Protein AF-A0A535LCS4-F1 (afdb_monomer)

Structure (mmCIF, N/CA/C/O backbone):
data_AF-A0A535LCS4-F1
#
_entry.id   AF-A0A535LCS4-F1
#
loop_
_atom_site.group_PDB
_atom_site.id
_atom_site.type_symbol
_atom_site.label_atom_id
_atom_site.label_alt_id
_atom_site.label_comp_id
_atom_site.label_asym_id
_atom_site.label_entity_id
_atom_site.label_seq_id
_atom_site.pdbx_PDB_ins_code
_atom_site.Cartn_x
_atom_site.Cartn_y
_atom_site.Cartn_z
_atom_site.occupancy
_atom_site.B_iso_or_equiv
_atom_site.auth_seq_id
_atom_site.auth_comp_id
_atom_site.auth_asym_id
_atom_site.auth_atom_id
_atom_site.pdbx_PDB_model_num
ATOM 1 N N . MET A 1 1 ? -3.744 -8.484 8.975 1.00 82.81 1 MET A N 1
ATOM 2 C CA . MET A 1 1 ? -4.766 -8.697 7.922 1.00 82.81 1 MET A CA 1
ATOM 3 C C . MET A 1 1 ? -6.141 -8.162 8.327 1.00 82.81 1 MET A C 1
ATOM 5 O O . MET A 1 1 ? -6.658 -7.358 7.562 1.00 82.81 1 MET A O 1
ATOM 9 N N . PRO A 1 2 ? -6.715 -8.497 9.506 1.00 90.56 2 PRO A N 1
ATOM 10 C CA . PRO A 1 2 ? -8.034 -7.981 9.908 1.00 90.56 2 PRO A CA 1
ATOM 11 C C . PRO A 1 2 ? -8.119 -6.448 9.925 1.00 90.56 2 PRO A C 1
ATOM 13 O O . PRO A 1 2 ? -9.093 -5.884 9.439 1.00 90.56 2 PRO A O 1
ATOM 16 N N . GLU A 1 3 ? -7.057 -5.778 10.381 1.00 93.50 3 GLU A N 1
ATOM 17 C CA . GLU A 1 3 ? -6.994 -4.310 10.426 1.00 93.50 3 GLU A CA 1
ATOM 18 C C . GLU A 1 3 ? -7.060 -3.630 9.058 1.00 93.50 3 GLU A C 1
ATOM 20 O O . GLU A 1 3 ? -7.641 -2.557 8.931 1.00 93.50 3 GLU A O 1
ATOM 25 N N . ILE A 1 4 ? -6.530 -4.269 8.014 1.00 95.19 4 ILE A N 1
ATOM 26 C CA . ILE A 1 4 ? -6.585 -3.732 6.650 1.00 95.19 4 ILE A CA 1
ATOM 27 C C . ILE A 1 4 ? -8.034 -3.718 6.163 1.00 95.19 4 ILE A C 1
ATOM 29 O O . ILE A 1 4 ? -8.530 -2.707 5.672 1.00 95.19 4 ILE A O 1
ATOM 33 N N . ILE A 1 5 ? -8.734 -4.836 6.355 1.00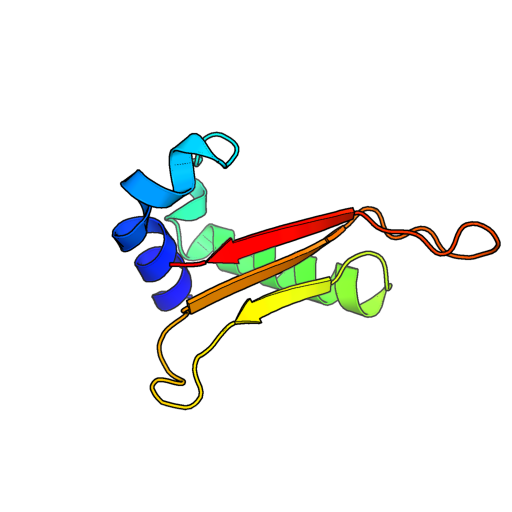 96.25 5 ILE A N 1
ATOM 34 C CA . ILE A 1 5 ? -10.145 -4.974 5.986 1.00 96.25 5 ILE A CA 1
ATOM 35 C C . ILE A 1 5 ? -11.000 -4.009 6.803 1.00 96.25 5 ILE A C 1
ATOM 37 O O . ILE A 1 5 ? -11.890 -3.366 6.249 1.00 96.25 5 ILE A O 1
ATOM 41 N N . ARG A 1 6 ? -10.720 -3.879 8.107 1.00 96.44 6 ARG A N 1
ATOM 42 C CA . ARG A 1 6 ? -11.399 -2.922 8.983 1.00 96.44 6 ARG A CA 1
ATOM 43 C C . ARG A 1 6 ? -11.238 -1.493 8.465 1.00 96.44 6 ARG A C 1
ATOM 45 O O . ARG A 1 6 ? -12.248 -0.825 8.276 1.00 96.44 6 ARG A O 1
ATOM 52 N N . TYR A 1 7 ? -10.014 -1.072 8.141 1.00 97.06 7 TYR A N 1
ATOM 53 C CA . TYR A 1 7 ? -9.725 0.248 7.572 1.00 97.06 7 TYR A CA 1
ATOM 54 C C . TYR A 1 7 ? -10.546 0.533 6.306 1.00 97.06 7 TYR A C 1
ATOM 56 O O . TYR A 1 7 ? -11.240 1.547 6.244 1.00 97.06 7 TYR A O 1
ATOM 64 N N . TYR A 1 8 ? -10.535 -0.366 5.316 1.00 96.69 8 TYR A N 1
ATOM 65 C CA . TYR A 1 8 ? -11.303 -0.153 4.083 1.00 96.69 8 TYR A CA 1
ATOM 66 C C . TYR A 1 8 ? -12.817 -0.207 4.305 1.00 96.69 8 TYR A C 1
ATOM 68 O O . TYR A 1 8 ? -13.563 0.468 3.597 1.00 96.69 8 TYR A O 1
ATOM 76 N N . ARG A 1 9 ? -13.289 -1.001 5.274 1.00 96.50 9 ARG A N 1
ATOM 77 C CA . ARG A 1 9 ? -14.716 -1.125 5.595 1.00 96.50 9 ARG A CA 1
ATOM 78 C C . ARG A 1 9 ? -15.247 0.127 6.284 1.00 96.50 9 ARG A C 1
ATOM 80 O O . ARG A 1 9 ? -16.275 0.641 5.858 1.00 96.50 9 ARG A O 1
ATOM 87 N N . GLU A 1 10 ? -14.547 0.614 7.305 1.00 97.19 10 GLU A N 1
ATOM 88 C CA . GLU A 1 10 ? -14.926 1.815 8.062 1.00 97.19 10 GLU A CA 1
ATOM 89 C C . GLU A 1 10 ? -14.891 3.068 7.178 1.00 97.19 10 GLU A C 1
ATOM 91 O O . GLU A 1 10 ? -15.788 3.902 7.255 1.00 97.19 10 GLU A O 1
ATOM 96 N N . ASN A 1 11 ? -13.916 3.158 6.270 1.00 97.19 11 ASN A N 1
ATOM 97 C CA . ASN A 1 11 ? -13.701 4.347 5.444 1.00 97.19 11 ASN A CA 1
ATOM 98 C C . ASN A 1 11 ? -14.281 4.228 4.027 1.00 97.19 11 ASN A C 1
ATOM 100 O O . ASN A 1 11 ? -14.010 5.072 3.174 1.00 97.19 11 ASN A O 1
ATOM 104 N N . ARG A 1 12 ? -15.094 3.202 3.735 1.00 96.38 12 ARG A N 1
ATOM 105 C CA . ARG A 1 12 ? -15.567 2.904 2.370 1.00 96.38 12 ARG A CA 1
ATOM 106 C C . ARG A 1 12 ? -16.243 4.096 1.693 1.00 96.38 12 ARG A C 1
ATOM 108 O O . ARG A 1 12 ? -15.947 4.378 0.536 1.00 96.38 12 ARG A O 1
ATOM 115 N N . ALA A 1 13 ? -17.141 4.780 2.402 1.00 97.12 13 ALA A N 1
ATOM 116 C CA . ALA A 1 13 ? -17.881 5.920 1.860 1.00 97.12 13 ALA A CA 1
ATOM 117 C C . ALA A 1 13 ? -16.960 7.095 1.494 1.00 97.12 13 ALA A C 1
ATOM 119 O O . ALA A 1 13 ? -17.216 7.792 0.517 1.00 97.12 13 ALA A O 1
ATOM 120 N N . HIS A 1 14 ? -15.876 7.277 2.251 1.00 97.00 14 HIS A N 1
ATOM 121 C CA . HIS A 1 14 ? -14.884 8.317 2.008 1.00 97.00 14 HIS A CA 1
ATOM 122 C C . HIS A 1 14 ? -13.899 7.934 0.895 1.00 97.00 14 HIS A C 1
ATOM 124 O O . HIS A 1 14 ? -13.601 8.755 0.036 1.00 97.00 14 HIS A O 1
ATOM 130 N N . LEU A 1 15 ? -13.418 6.687 0.878 1.00 96.81 15 LEU A N 1
ATOM 131 C CA . LEU A 1 15 ? -12.347 6.248 -0.022 1.00 96.81 15 LEU A CA 1
ATOM 132 C C . LEU A 1 15 ? -12.829 5.854 -1.424 1.00 96.81 15 LEU A C 1
ATOM 134 O O . LEU A 1 15 ? -12.101 6.050 -2.398 1.00 96.81 15 LEU A O 1
ATOM 138 N N . GLN A 1 16 ? -14.032 5.282 -1.545 1.00 96.25 16 GLN A N 1
ATOM 139 C CA . GLN A 1 16 ? -14.532 4.749 -2.816 1.00 96.25 16 GLN A CA 1
ATOM 140 C C . GLN A 1 16 ? -14.641 5.801 -3.938 1.00 96.25 16 GLN A C 1
ATOM 142 O O . GLN A 1 16 ? -14.283 5.454 -5.062 1.00 96.25 16 GLN A O 1
ATOM 147 N N . PRO A 1 17 ? -15.089 7.052 -3.703 1.00 96.50 17 PRO A N 1
ATOM 148 C CA . PRO A 1 17 ? -15.185 8.058 -4.766 1.00 96.50 17 PRO A CA 1
ATOM 149 C C . PRO A 1 17 ? -13.842 8.424 -5.417 1.00 96.50 17 PRO A C 1
ATOM 151 O O . PRO A 1 17 ? -13.823 8.863 -6.563 1.00 96.50 17 PRO A O 1
ATOM 154 N N . PHE A 1 18 ? -12.730 8.239 -4.699 1.00 94.56 18 PHE A N 1
ATOM 155 C CA . PHE A 1 18 ? -11.378 8.598 -5.148 1.00 94.56 18 PHE A CA 1
ATOM 156 C C . PHE A 1 18 ? -10.526 7.383 -5.526 1.00 94.56 18 PHE A C 1
ATOM 158 O O . PHE A 1 18 ? -9.351 7.521 -5.854 1.00 94.56 18 PHE A O 1
ATOM 165 N N . SER A 1 19 ? -11.106 6.186 -5.462 1.00 93.38 19 SER A N 1
ATOM 166 C CA . SER A 1 19 ? -10.423 4.930 -5.749 1.00 93.38 19 SER A CA 1
ATOM 167 C C . SER A 1 19 ? -11.121 4.198 -6.894 1.00 93.38 19 SER A C 1
ATOM 169 O O . SER A 1 19 ? -12.322 4.386 -7.108 1.00 93.38 19 SER A O 1
ATOM 171 N N . PRO A 1 20 ? -10.423 3.289 -7.595 1.00 92.56 20 PRO A N 1
ATOM 172 C CA . PRO A 1 20 ? -11.091 2.275 -8.397 1.00 92.56 20 PRO A CA 1
ATOM 173 C C . PRO A 1 20 ? -12.160 1.543 -7.578 1.00 92.56 20 PRO A C 1
ATOM 175 O O . PRO A 1 20 ? -12.129 1.527 -6.341 1.00 92.56 20 PRO A O 1
ATOM 178 N N . LYS A 1 21 ? -13.116 0.924 -8.271 1.00 95.75 21 LYS A N 1
ATOM 179 C CA . LYS A 1 21 ? -14.157 0.125 -7.623 1.00 95.75 21 LYS A CA 1
ATOM 180 C C . LYS A 1 21 ? -13.519 -0.887 -6.664 1.00 95.75 21 LYS A C 1
ATOM 182 O O . LYS A 1 21 ? -12.602 -1.609 -7.041 1.00 95.75 21 LYS A O 1
ATOM 187 N N . PHE A 1 22 ? -13.983 -0.911 -5.416 1.00 95.00 22 PHE A N 1
ATOM 188 C CA . PHE A 1 22 ? -13.533 -1.912 -4.458 1.00 95.00 22 PHE A CA 1
ATOM 189 C C . PHE A 1 22 ? -14.154 -3.257 -4.809 1.00 95.00 22 PHE A C 1
ATOM 191 O O . PHE A 1 22 ? -15.366 -3.444 -4.675 1.00 95.00 22 PHE A O 1
ATOM 198 N N . GLU A 1 23 ? -13.307 -4.174 -5.257 1.00 95.00 23 GLU A N 1
ATOM 199 C CA . GLU A 1 23 ? -13.701 -5.549 -5.531 1.00 95.00 23 GLU A CA 1
ATOM 200 C C . GLU A 1 23 ? -13.848 -6.353 -4.222 1.00 95.00 23 GLU A C 1
ATOM 202 O O . GLU A 1 23 ? -13.240 -5.989 -3.203 1.00 95.00 23 GLU A O 1
ATOM 207 N N . PRO A 1 24 ? -14.678 -7.414 -4.193 1.00 94.69 24 PRO A N 1
ATOM 208 C CA . PRO A 1 24 ? -14.951 -8.194 -2.983 1.00 94.69 24 PRO A CA 1
ATOM 209 C C . PRO A 1 24 ? -13.695 -8.727 -2.279 1.00 94.69 24 PRO A C 1
ATOM 211 O O . PRO A 1 24 ? -13.661 -8.782 -1.049 1.00 94.69 24 PRO A O 1
ATOM 214 N N . GLU A 1 25 ? -12.647 -9.044 -3.039 1.00 94.81 25 GLU A N 1
ATOM 215 C CA . GLU A 1 25 ? -11.351 -9.541 -2.566 1.00 94.81 25 GLU A CA 1
ATOM 216 C C . GLU A 1 25 ? -10.667 -8.554 -1.611 1.00 94.81 25 GLU A C 1
ATOM 218 O O . GLU A 1 25 ? -9.916 -8.960 -0.726 1.00 94.81 25 GLU A O 1
ATOM 223 N N . LEU A 1 26 ? -10.961 -7.251 -1.722 1.00 94.00 26 LEU A N 1
ATOM 224 C CA . LEU A 1 26 ? -10.454 -6.238 -0.792 1.00 94.00 26 LEU A CA 1
ATOM 225 C C . LEU A 1 26 ? -10.909 -6.504 0.653 1.00 94.00 26 LEU A C 1
ATOM 227 O O . LEU A 1 26 ? -10.228 -6.114 1.605 1.00 94.00 26 LEU A O 1
ATOM 231 N N . PHE A 1 27 ? -12.051 -7.173 0.820 1.00 94.75 27 PHE A N 1
ATOM 232 C CA . PHE A 1 27 ? -12.639 -7.512 2.113 1.00 94.75 27 PHE A CA 1
ATOM 233 C C . PHE A 1 27 ? -12.443 -8.986 2.501 1.00 94.75 27 PHE A C 1
ATOM 235 O O . PHE A 1 27 ? -12.993 -9.409 3.521 1.00 94.75 27 PHE A O 1
ATOM 242 N N . ASP A 1 28 ? -11.644 -9.742 1.739 1.00 94.38 28 ASP A N 1
ATOM 243 C CA . ASP A 1 28 ? -11.307 -11.142 2.002 1.00 94.38 28 ASP A CA 1
ATOM 244 C C . ASP A 1 28 ? -9.893 -11.279 2.613 1.00 94.38 28 ASP A C 1
ATOM 246 O O . ASP A 1 28 ? -8.891 -10.939 1.975 1.00 94.38 28 ASP A O 1
ATOM 250 N N . PRO A 1 29 ? -9.757 -11.807 3.847 1.00 93.25 29 PRO A N 1
ATOM 251 C CA . PRO A 1 29 ? -8.452 -12.054 4.454 1.00 93.25 29 PRO A CA 1
ATOM 252 C C . PRO A 1 29 ? -7.557 -13.013 3.661 1.00 93.25 29 PRO A C 1
ATOM 254 O O . PRO A 1 29 ? -6.336 -12.936 3.812 1.00 93.25 29 PRO A O 1
ATOM 257 N N . ALA A 1 30 ? -8.128 -13.938 2.880 1.00 93.44 30 ALA A N 1
ATOM 258 C CA . ALA A 1 30 ? -7.351 -14.880 2.082 1.00 93.44 30 ALA A CA 1
ATOM 259 C C . ALA A 1 30 ? -6.656 -14.182 0.913 1.00 93.44 30 ALA A C 1
ATOM 261 O O . ALA A 1 30 ? -5.436 -14.288 0.809 1.00 93.44 30 ALA A O 1
ATOM 262 N N . ALA A 1 31 ? -7.388 -13.375 0.143 1.00 94.31 31 ALA A N 1
ATOM 263 C CA . ALA A 1 31 ? -6.818 -12.558 -0.926 1.00 94.31 31 ALA A CA 1
ATOM 264 C C . ALA A 1 31 ? -5.674 -11.651 -0.437 1.00 94.31 31 ALA A C 1
ATOM 266 O O . ALA A 1 31 ? -4.661 -11.480 -1.117 1.00 94.31 31 ALA A O 1
ATOM 267 N N . TRP A 1 32 ? -5.786 -11.100 0.775 1.00 94.44 32 TRP A N 1
ATOM 268 C CA . TRP A 1 32 ? -4.717 -10.284 1.350 1.00 94.44 32 TRP A CA 1
ATOM 269 C C . TRP A 1 32 ? -3.428 -11.058 1.647 1.00 94.44 32 TRP A C 1
ATOM 271 O O . TRP A 1 32 ? -2.355 -10.463 1.562 1.00 94.44 32 TRP A O 1
ATOM 281 N N . ARG A 1 33 ? -3.489 -12.359 1.966 1.00 93.06 33 ARG A N 1
ATOM 282 C CA . ARG A 1 33 ? -2.270 -13.170 2.153 1.00 93.06 33 ARG A CA 1
ATOM 283 C C . ARG A 1 33 ? -1.467 -13.249 0.859 1.00 93.06 33 ARG A C 1
ATOM 285 O O . ARG A 1 33 ? -0.265 -12.988 0.875 1.00 93.06 33 ARG A O 1
ATOM 292 N N . ASP A 1 34 ? -2.148 -13.509 -0.251 1.00 94.06 34 ASP A N 1
ATOM 293 C CA . ASP A 1 34 ? -1.518 -13.592 -1.569 1.00 94.06 34 ASP A CA 1
ATOM 294 C C . ASP A 1 34 ? -0.973 -12.228 -2.006 1.00 94.06 34 ASP A C 1
ATOM 296 O O . ASP A 1 34 ? 0.153 -12.123 -2.499 1.00 94.06 34 ASP A O 1
ATOM 300 N N . GLN A 1 35 ? -1.729 -11.153 -1.749 1.00 93.94 35 GLN A N 1
ATOM 301 C CA . GLN A 1 35 ? -1.279 -9.791 -2.035 1.00 93.94 35 GLN A CA 1
ATOM 302 C C . GLN A 1 35 ? -0.039 -9.396 -1.229 1.00 93.94 35 GLN A C 1
ATOM 304 O O . GL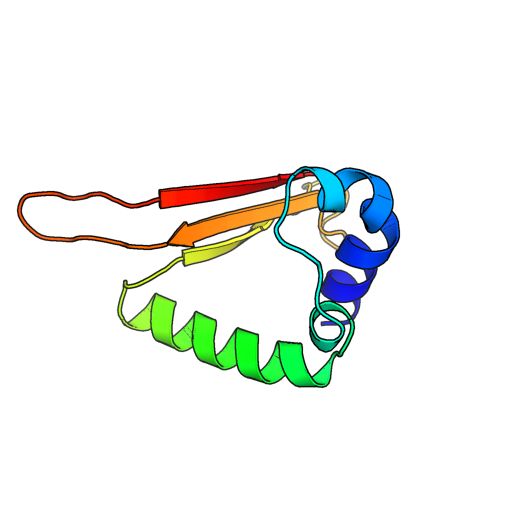N A 1 35 ? 0.845 -8.739 -1.774 1.00 93.94 35 GLN A O 1
ATOM 309 N N . VAL A 1 36 ? 0.054 -9.768 0.051 1.00 93.81 36 VAL A N 1
ATOM 310 C CA . VAL A 1 36 ? 1.242 -9.473 0.867 1.00 93.81 36 VAL A CA 1
ATOM 311 C C . VAL A 1 36 ? 2.464 -10.196 0.310 1.00 93.81 36 VAL A C 1
ATOM 313 O O . VAL A 1 36 ? 3.480 -9.547 0.076 1.00 93.81 36 VAL A O 1
ATOM 316 N N . ALA A 1 37 ? 2.345 -11.486 -0.009 1.00 94.50 37 ALA A N 1
ATOM 317 C CA . ALA A 1 37 ? 3.445 -12.253 -0.594 1.00 94.50 37 ALA A CA 1
ATOM 318 C C . ALA A 1 37 ? 3.889 -11.706 -1.966 1.00 94.50 37 ALA A C 1
ATOM 320 O O . ALA A 1 37 ? 5.071 -11.741 -2.311 1.00 94.50 37 ALA A O 1
ATOM 321 N N . ALA A 1 38 ? 2.959 -11.191 -2.776 1.00 95.31 38 ALA A N 1
ATOM 322 C CA . ALA A 1 38 ? 3.298 -10.498 -4.018 1.00 95.31 38 ALA A CA 1
ATOM 323 C C . ALA A 1 38 ? 4.044 -9.181 -3.753 1.00 95.31 38 ALA A C 1
ATOM 325 O O . ALA A 1 38 ? 5.093 -8.943 -4.345 1.00 95.31 38 ALA A O 1
ATOM 326 N N . ARG A 1 39 ? 3.560 -8.364 -2.812 1.00 95.69 39 ARG A N 1
ATOM 327 C CA . ARG A 1 39 ? 4.166 -7.070 -2.456 1.00 95.69 39 ARG A CA 1
ATOM 328 C C . ARG A 1 39 ? 5.563 -7.204 -1.864 1.00 95.69 39 ARG A C 1
ATOM 330 O O . ARG A 1 39 ? 6.419 -6.378 -2.158 1.00 95.69 39 ARG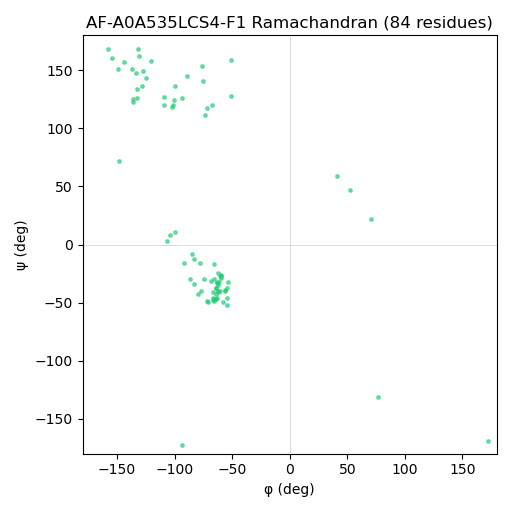 A O 1
ATOM 337 N N . GLU A 1 40 ? 5.810 -8.233 -1.061 1.00 95.94 40 GLU A N 1
ATOM 338 C CA . GLU A 1 40 ? 7.148 -8.526 -0.539 1.00 95.94 40 GLU A CA 1
ATOM 339 C 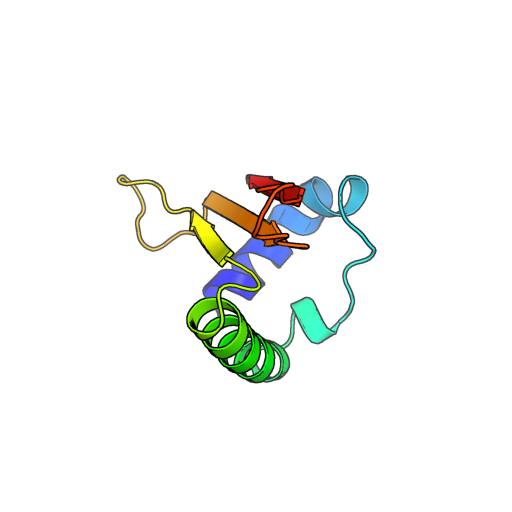C . GLU A 1 40 ? 8.135 -8.846 -1.668 1.00 95.94 40 GLU A C 1
ATOM 341 O O . GLU A 1 40 ? 9.263 -8.352 -1.660 1.00 95.94 40 GLU A O 1
ATOM 346 N N . ARG A 1 41 ? 7.698 -9.609 -2.679 1.00 97.44 41 ARG A N 1
ATOM 347 C CA . ARG A 1 41 ? 8.515 -9.896 -3.867 1.00 97.44 41 ARG A CA 1
ATOM 348 C C . ARG A 1 41 ? 8.778 -8.641 -4.696 1.00 97.44 41 ARG A C 1
ATOM 350 O O . ARG A 1 41 ? 9.932 -8.379 -5.020 1.00 97.44 41 ARG A O 1
ATOM 357 N N . GLU A 1 42 ? 7.744 -7.854 -4.991 1.00 96.88 42 GLU A N 1
ATOM 358 C CA . GLU A 1 42 ? 7.875 -6.582 -5.724 1.00 96.88 42 GLU A CA 1
ATOM 359 C C . GLU A 1 42 ? 8.853 -5.623 -5.022 1.00 96.88 42 GLU A C 1
ATOM 361 O O . GLU A 1 42 ? 9.672 -4.972 -5.674 1.00 96.88 42 GLU A O 1
ATOM 366 N N . LEU A 1 43 ? 8.809 -5.569 -3.684 1.00 97.06 43 LEU A N 1
ATOM 367 C CA . LEU A 1 43 ? 9.731 -4.769 -2.881 1.00 97.06 43 LEU A CA 1
ATOM 368 C C . LEU A 1 43 ? 11.169 -5.279 -2.990 1.00 97.06 43 LEU A C 1
ATOM 370 O O . LEU A 1 43 ? 12.082 -4.482 -3.204 1.00 97.06 43 LEU A O 1
ATOM 374 N N . ALA A 1 44 ? 11.375 -6.593 -2.865 1.00 97.25 44 ALA A N 1
ATOM 375 C CA . ALA A 1 44 ? 12.697 -7.208 -2.973 1.00 97.25 44 ALA A CA 1
ATOM 376 C C . ALA A 1 44 ? 13.337 -6.982 -4.354 1.00 97.25 44 ALA A C 1
ATOM 378 O O . ALA A 1 44 ? 14.554 -6.832 -4.453 1.00 97.25 44 ALA A O 1
ATOM 379 N N . LEU A 1 45 ? 12.519 -6.912 -5.407 1.00 96.56 45 LEU A N 1
ATOM 380 C CA . LEU A 1 45 ? 12.950 -6.610 -6.775 1.00 96.56 45 LEU A CA 1
ATOM 381 C C . LEU A 1 45 ? 13.061 -5.102 -7.062 1.00 96.56 45 LEU A C 1
ATOM 383 O O . LEU A 1 45 ? 13.570 -4.704 -8.109 1.00 96.56 45 LEU A O 1
ATOM 387 N N . GLY A 1 46 ? 12.618 -4.243 -6.140 1.00 95.75 46 GLY A N 1
ATOM 388 C CA . GLY A 1 46 ? 12.648 -2.789 -6.299 1.00 95.75 46 GLY A CA 1
ATOM 389 C C . GLY A 1 46 ? 11.655 -2.244 -7.332 1.00 95.75 46 GLY A C 1
ATOM 390 O O . GLY A 1 46 ? 11.862 -1.129 -7.824 1.00 95.75 46 GLY A O 1
ATOM 391 N N . GLU A 1 47 ? 10.605 -3.011 -7.641 1.00 96.44 47 GLU A N 1
ATOM 392 C CA . GLU A 1 47 ? 9.558 -2.717 -8.634 1.00 96.44 47 GLU A CA 1
ATOM 393 C C . GLU A 1 47 ? 8.415 -1.874 -8.055 1.00 96.44 47 GLU A C 1
ATOM 395 O O . GLU A 1 47 ? 7.769 -1.097 -8.766 1.00 96.44 47 GLU A O 1
ATOM 400 N N . SER A 1 48 ? 8.151 -2.021 -6.756 1.00 97.56 48 SER A N 1
ATOM 401 C CA . SER A 1 48 ? 7.123 -1.263 -6.048 1.00 97.56 48 SER A CA 1
ATOM 402 C C . SER A 1 48 ? 7.449 -1.146 -4.556 1.00 97.56 48 SER A C 1
ATOM 404 O O . SER A 1 48 ? 8.245 -1.905 -4.006 1.00 97.56 48 SER A O 1
ATOM 406 N N . PHE A 1 49 ? 6.837 -0.171 -3.887 1.00 96.75 49 PHE A N 1
ATOM 407 C CA . PHE A 1 49 ? 6.861 -0.051 -2.430 1.00 96.75 49 PHE A CA 1
ATOM 408 C C . PHE A 1 49 ? 5.458 0.290 -1.954 1.00 96.75 49 PHE A C 1
ATOM 410 O O . PHE A 1 49 ? 4.872 1.269 -2.408 1.00 96.75 49 PHE A O 1
ATOM 417 N N . ARG A 1 50 ? 4.900 -0.500 -1.040 1.00 97.00 50 ARG A N 1
ATOM 418 C CA . ARG A 1 50 ? 3.536 -0.300 -0.543 1.00 97.00 50 ARG A CA 1
ATOM 419 C C . ARG A 1 50 ? 3.519 -0.472 0.961 1.00 97.00 50 ARG A C 1
ATOM 421 O O . ARG A 1 50 ? 3.891 -1.531 1.460 1.00 97.00 50 ARG A O 1
ATOM 428 N N . ALA A 1 51 ? 3.072 0.552 1.672 1.00 95.56 51 ALA A N 1
ATOM 429 C CA . ALA A 1 51 ? 3.073 0.568 3.126 1.00 95.56 51 ALA A CA 1
ATOM 430 C C . ALA A 1 51 ? 1.770 1.133 3.685 1.00 95.56 51 ALA A C 1
ATOM 432 O O . ALA A 1 51 ? 1.123 1.991 3.082 1.00 95.56 51 ALA A O 1
ATOM 433 N N . PHE A 1 52 ? 1.415 0.660 4.875 1.00 96.31 52 PHE A N 1
ATOM 434 C CA . PHE A 1 52 ? 0.377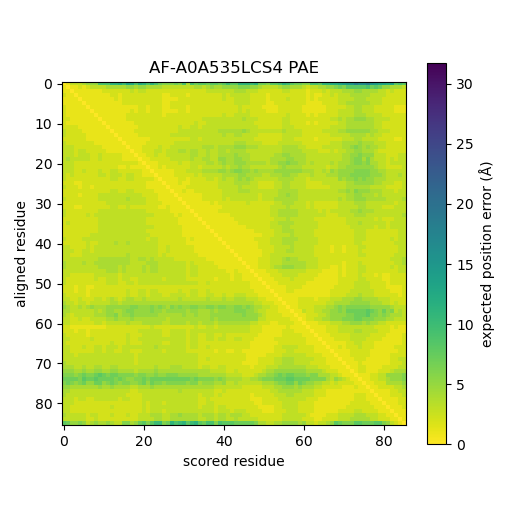 1.274 5.691 1.00 96.31 52 PHE A CA 1
ATOM 435 C C . PHE A 1 52 ? 0.992 2.336 6.597 1.00 96.31 52 PHE A C 1
ATOM 437 O O . PHE A 1 52 ? 2.121 2.198 7.070 1.00 96.31 52 PHE A O 1
ATOM 444 N N . LEU A 1 53 ? 0.234 3.401 6.821 1.00 96.94 53 LEU A N 1
ATOM 445 C CA . LEU A 1 53 ? 0.597 4.506 7.693 1.00 96.94 53 LEU A CA 1
ATOM 446 C C . LEU A 1 53 ? -0.105 4.325 9.035 1.00 96.94 53 LEU A C 1
ATOM 448 O O . LEU A 1 53 ? -1.297 4.020 9.076 1.00 96.94 53 LEU A O 1
ATOM 452 N N . PHE A 1 54 ? 0.629 4.551 10.119 1.00 97.00 54 PHE A N 1
ATOM 453 C CA . PHE A 1 54 ? 0.135 4.448 11.489 1.00 97.00 54 PHE A CA 1
ATOM 454 C C . PHE A 1 54 ? 0.473 5.733 12.236 1.00 97.00 54 PHE A C 1
ATOM 456 O O . PHE A 1 54 ? 1.586 6.257 12.117 1.00 97.00 54 PHE A O 1
ATOM 463 N N . LEU A 1 55 ? -0.478 6.248 13.013 1.00 95.06 55 LEU A N 1
ATOM 464 C CA . LEU A 1 55 ? -0.206 7.375 13.898 1.00 95.06 55 LEU A CA 1
ATOM 465 C C . LEU A 1 55 ? 0.594 6.887 15.103 1.00 95.06 55 LEU A C 1
ATOM 467 O O . LEU A 1 55 ? 0.298 5.840 15.671 1.00 95.06 55 LEU A O 1
ATOM 471 N N . ARG A 1 56 ? 1.569 7.683 15.557 1.00 95.69 56 ARG A N 1
ATOM 472 C CA . ARG A 1 56 ? 2.352 7.350 16.763 1.00 95.69 56 ARG A CA 1
ATOM 473 C C . ARG A 1 56 ? 1.476 7.213 18.013 1.00 95.69 56 ARG A C 1
ATOM 475 O O . ARG A 1 56 ? 1.833 6.469 18.915 1.00 95.69 56 ARG A O 1
ATOM 482 N N . SER A 1 57 ? 0.350 7.927 18.058 1.00 96.56 57 SER A N 1
ATOM 483 C CA . SER A 1 57 ? -0.630 7.879 19.148 1.00 96.56 57 SER A CA 1
ATOM 484 C C . SER A 1 57 ? -1.555 6.657 19.109 1.00 96.56 57 SER A C 1
ATOM 486 O O . SER A 1 57 ? -2.204 6.384 20.112 1.00 96.56 57 SER A O 1
ATOM 488 N N . SER A 1 58 ? -1.640 5.944 17.980 1.00 93.56 58 SER A N 1
ATOM 489 C CA . SER A 1 58 ? -2.478 4.747 17.803 1.00 93.56 58 SER A CA 1
ATOM 490 C C . SER A 1 58 ? -1.801 3.795 16.803 1.00 93.56 58 SER A C 1
ATOM 492 O O . SER A 1 58 ? -2.217 3.692 15.644 1.00 93.56 58 SER A O 1
ATOM 494 N N . PRO A 1 59 ? -0.694 3.145 17.210 1.00 93.62 59 PRO A N 1
ATOM 495 C CA . PRO A 1 59 ? 0.123 2.305 16.330 1.00 93.62 59 PRO A CA 1
ATOM 496 C C . PRO A 1 59 ? -0.598 1.043 15.835 1.00 93.62 59 PRO A C 1
ATOM 498 O O . PRO A 1 59 ? -0.168 0.426 14.866 1.00 93.62 59 PRO A O 1
ATOM 501 N N . GLU A 1 60 ? -1.692 0.650 16.478 1.00 92.94 60 GLU A N 1
ATOM 502 C CA . GLU A 1 60 ? -2.539 -0.476 16.092 1.00 92.94 60 GLU A CA 1
ATOM 503 C C . GLU A 1 60 ? -3.568 -0.131 15.005 1.00 92.94 60 GLU A C 1
ATOM 505 O O . GLU A 1 60 ? -4.165 -1.036 14.419 1.00 92.94 60 GLU A O 1
ATOM 510 N N . ARG A 1 61 ? -3.781 1.160 14.708 1.00 94.38 61 ARG A N 1
ATOM 511 C CA . ARG A 1 61 ? -4.762 1.607 13.714 1.00 94.38 61 ARG A CA 1
ATOM 512 C C . ARG A 1 61 ? -4.093 2.159 12.467 1.00 94.38 61 ARG A C 1
ATOM 514 O O . ARG A 1 61 ? -3.290 3.088 12.511 1.00 94.38 61 ARG A O 1
ATOM 521 N N . ILE A 1 62 ? -4.506 1.615 11.329 1.00 97.38 62 ILE A N 1
ATOM 522 C CA . ILE A 1 62 ? -4.131 2.145 10.022 1.00 97.38 62 ILE A CA 1
ATOM 523 C C . ILE A 1 62 ? -4.805 3.511 9.851 1.00 97.38 62 ILE A C 1
ATOM 525 O O . ILE A 1 62 ? -6.029 3.610 9.874 1.00 97.38 62 ILE A O 1
ATOM 529 N N . ALA A 1 63 ? -3.993 4.546 9.660 1.00 96.81 63 ALA A N 1
ATOM 530 C CA . ALA A 1 63 ? -4.422 5.901 9.312 1.00 96.81 63 ALA A CA 1
ATOM 531 C C . ALA A 1 63 ? -4.450 6.128 7.794 1.00 96.81 63 ALA A C 1
ATOM 533 O O . ALA A 1 63 ? -5.050 7.081 7.310 1.00 96.81 63 ALA A O 1
ATOM 534 N N . GLY A 1 64 ? -3.801 5.257 7.025 1.00 97.25 64 GLY A N 1
ATOM 535 C CA . GLY A 1 64 ? -3.751 5.382 5.580 1.00 97.25 64 GLY A CA 1
ATOM 536 C C . GLY A 1 64 ? -2.814 4.390 4.928 1.00 97.25 64 GLY A C 1
ATOM 537 O O . GLY A 1 64 ? -2.304 3.465 5.560 1.00 97.25 64 GLY A O 1
ATOM 538 N N . ASN A 1 65 ? -2.557 4.598 3.646 1.00 96.62 65 ASN A N 1
ATOM 539 C CA . ASN A 1 65 ? -1.524 3.870 2.927 1.00 96.62 65 ASN A CA 1
ATOM 540 C C . ASN A 1 65 ? -0.830 4.762 1.903 1.00 96.62 65 ASN A C 1
ATOM 542 O O . ASN A 1 65 ? -1.381 5.767 1.458 1.00 96.62 65 ASN A O 1
ATOM 546 N N . ILE A 1 66 ? 0.385 4.362 1.549 1.00 97.44 66 ILE A N 1
ATOM 547 C CA . ILE A 1 66 ? 1.222 4.989 0.536 1.00 97.44 66 ILE A CA 1
ATOM 548 C C . ILE A 1 66 ? 1.781 3.905 -0.381 1.00 97.44 66 ILE A C 1
ATOM 550 O O . ILE A 1 66 ? 2.256 2.866 0.083 1.00 97.44 66 ILE A O 1
ATOM 554 N N . ASN A 1 67 ? 1.716 4.146 -1.685 1.00 97.25 67 ASN A N 1
ATOM 555 C CA . ASN A 1 67 ? 2.152 3.217 -2.715 1.00 97.25 67 ASN A CA 1
ATOM 556 C C . ASN A 1 67 ? 3.026 3.947 -3.736 1.00 97.25 67 ASN A C 1
ATOM 558 O O . ASN A 1 67 ? 2.591 4.927 -4.335 1.00 97.25 67 ASN A O 1
ATOM 562 N N . LEU A 1 68 ? 4.225 3.429 -3.970 1.00 98.06 68 LEU A N 1
ATOM 563 C CA . LEU A 1 68 ? 5.066 3.730 -5.118 1.00 98.06 68 LEU A CA 1
ATOM 564 C C . LEU A 1 68 ? 4.930 2.568 -6.096 1.00 98.06 68 LEU A C 1
ATOM 566 O O . LEU A 1 68 ? 5.213 1.419 -5.756 1.00 98.06 68 LEU A O 1
ATOM 570 N N . THR A 1 69 ? 4.466 2.861 -7.300 1.00 96.81 69 THR A N 1
ATOM 571 C CA . THR A 1 69 ? 4.245 1.874 -8.365 1.00 96.81 69 THR A CA 1
ATOM 572 C C . THR A 1 69 ? 4.856 2.369 -9.665 1.00 96.81 69 THR A C 1
ATOM 574 O O . THR A 1 69 ? 5.243 3.534 -9.751 1.00 96.81 69 THR A O 1
ATOM 577 N N . LEU A 1 70 ? 4.954 1.492 -10.670 1.00 96.31 70 LEU A N 1
ATOM 578 C CA . LEU A 1 70 ? 5.560 1.827 -11.964 1.00 96.31 70 LEU A CA 1
ATOM 579 C C . LEU A 1 70 ? 6.959 2.437 -11.783 1.00 96.31 70 LEU A C 1
ATOM 581 O O . LEU A 1 70 ? 7.269 3.491 -12.334 1.00 96.31 70 LEU A O 1
ATOM 585 N N . VAL A 1 71 ? 7.781 1.805 -10.939 1.00 97.44 71 VAL A N 1
ATOM 586 C CA . VAL A 1 71 ? 9.130 2.286 -10.642 1.00 97.44 71 VAL A CA 1
ATOM 587 C C . VAL A 1 71 ? 10.023 2.060 -11.861 1.00 97.44 71 VAL A C 1
ATOM 589 O O . VAL A 1 71 ? 10.280 0.926 -12.258 1.00 97.44 71 VAL A O 1
ATOM 592 N N . VAL A 1 72 ? 10.534 3.146 -12.436 1.00 96.94 72 VAL A N 1
ATOM 593 C CA . VAL A 1 72 ? 11.478 3.137 -13.556 1.00 96.94 72 VAL A CA 1
ATOM 594 C C . VAL A 1 72 ? 12.848 3.584 -13.056 1.00 96.94 72 VAL A C 1
ATOM 596 O O . VAL A 1 72 ? 13.016 4.696 -12.554 1.00 96.94 72 VAL A O 1
ATOM 599 N N . ARG A 1 73 ? 13.851 2.715 -13.205 1.00 93.81 73 ARG A N 1
ATOM 600 C CA . ARG A 1 73 ? 15.254 2.989 -12.845 1.00 93.81 73 ARG A CA 1
ATOM 601 C C . ARG A 1 73 ? 16.047 3.509 -14.054 1.00 93.81 73 ARG A C 1
ATOM 603 O O . ARG A 1 73 ? 15.491 3.804 -15.109 1.00 93.81 73 ARG A O 1
ATOM 610 N N . GLY A 1 74 ? 17.363 3.648 -13.906 1.00 94.62 74 GLY A N 1
ATOM 611 C CA . GLY A 1 74 ? 18.241 4.141 -14.969 1.00 94.62 74 GLY A CA 1
ATOM 612 C C . GLY A 1 74 ? 18.135 5.654 -15.130 1.00 94.62 74 GLY A C 1
ATOM 613 O O . GLY A 1 74 ? 18.220 6.368 -14.139 1.00 94.62 74 GLY A O 1
ATOM 614 N N . VAL A 1 75 ? 17.969 6.140 -16.360 1.00 95.81 75 VAL A N 1
ATOM 615 C CA . VAL A 1 75 ? 17.996 7.582 -16.675 1.00 95.81 75 VAL A CA 1
ATOM 616 C C . VAL A 1 75 ? 16.721 8.309 -16.235 1.00 95.81 75 VAL A C 1
ATOM 618 O O . VAL A 1 75 ? 16.780 9.486 -15.904 1.00 95.81 75 VAL A O 1
ATOM 621 N N . SER A 1 76 ? 15.570 7.626 -16.201 1.00 96.44 76 SER A N 1
ATOM 622 C CA . SER A 1 76 ? 14.302 8.274 -15.837 1.00 96.44 76 SER A CA 1
ATOM 623 C C . SER A 1 76 ? 14.149 8.505 -14.328 1.00 96.44 76 SER A C 1
ATOM 625 O O . SER A 1 76 ? 13.650 9.559 -13.953 1.00 96.44 76 SER A O 1
ATOM 627 N N . GLN A 1 77 ? 14.563 7.547 -13.482 1.00 96.25 77 GLN A N 1
ATOM 628 C CA . GLN A 1 77 ? 14.395 7.575 -12.011 1.00 96.25 77 GLN A CA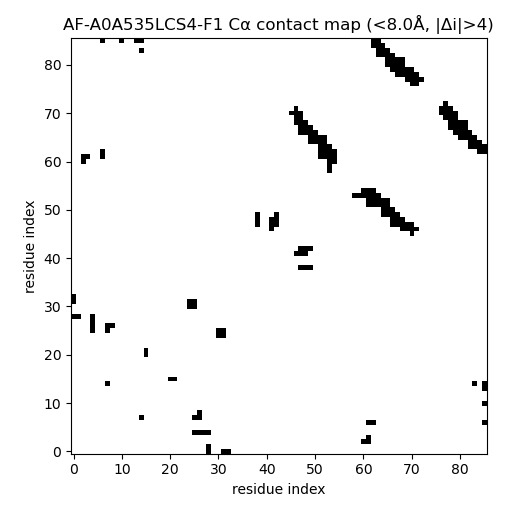 1
ATOM 629 C C . GLN A 1 77 ? 13.027 8.108 -11.558 1.00 96.25 77 GLN A C 1
ATOM 631 O O . GLN A 1 77 ? 12.934 9.101 -10.838 1.00 96.25 77 GLN A O 1
ATOM 636 N N . SER A 1 78 ? 11.950 7.456 -11.988 1.00 97.31 78 SER A N 1
ATOM 637 C CA . SER A 1 78 ? 10.585 7.923 -11.742 1.00 97.31 78 SER A CA 1
ATOM 638 C C . SER A 1 78 ? 9.690 6.821 -11.183 1.00 97.31 78 SER A C 1
ATOM 640 O O . SER A 1 78 ? 10.023 5.637 -11.222 1.00 97.31 78 SER A O 1
ATOM 642 N N . CYS A 1 79 ? 8.562 7.219 -10.599 1.00 98.06 79 CYS A N 1
ATOM 643 C CA . CYS A 1 79 ? 7.503 6.318 -10.157 1.00 98.06 79 CYS A CA 1
ATOM 644 C C . CYS A 1 79 ? 6.179 7.083 -10.047 1.00 98.06 79 CYS A C 1
ATOM 646 O O . CYS A 1 79 ? 6.157 8.316 -10.066 1.00 98.06 79 CYS A O 1
ATOM 648 N N . VAL A 1 80 ? 5.080 6.348 -9.896 1.00 98.12 80 VAL A N 1
ATOM 649 C CA . VAL A 1 80 ? 3.763 6.899 -9.568 1.00 98.12 80 VAL A CA 1
ATOM 650 C C . VAL A 1 80 ? 3.490 6.708 -8.082 1.00 98.12 80 VAL A C 1
ATOM 652 O O . VAL A 1 80 ? 3.506 5.582 -7.577 1.00 98.12 80 VAL A O 1
ATOM 655 N N . LEU A 1 81 ? 3.206 7.820 -7.404 1.00 97.75 81 LEU A N 1
ATOM 656 C CA . LEU A 1 81 ? 2.788 7.866 -6.009 1.00 97.75 81 LEU A CA 1
ATOM 657 C C . LEU A 1 81 ? 1.257 7.864 -5.919 1.00 97.75 81 LEU A C 1
ATOM 659 O O . LEU A 1 81 ? 0.600 8.734 -6.483 1.00 97.75 81 LEU A O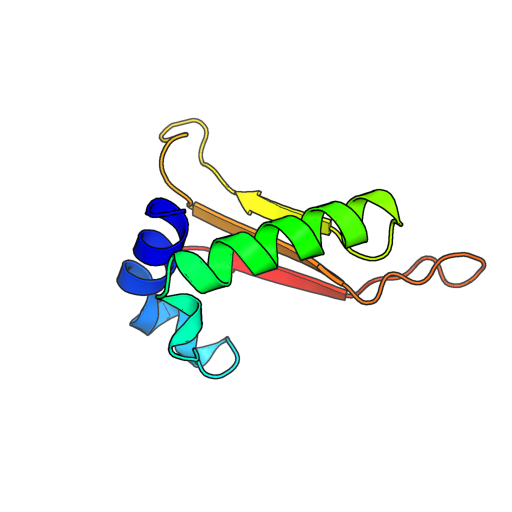 1
ATOM 663 N N . GLY A 1 82 ? 0.704 6.928 -5.155 1.00 96.81 82 GLY A N 1
ATOM 664 C CA . GLY A 1 82 ? -0.696 6.932 -4.736 1.00 96.81 82 GLY A CA 1
ATOM 665 C C . GLY A 1 82 ? -0.800 6.844 -3.219 1.00 96.81 82 GLY A C 1
ATOM 666 O O . GLY A 1 82 ? -0.006 6.148 -2.585 1.00 96.81 82 GLY A O 1
ATOM 667 N N . TYR A 1 83 ? -1.770 7.533 -2.625 1.00 96.81 83 TYR A N 1
ATOM 668 C CA . TYR A 1 83 ? -1.986 7.508 -1.182 1.00 96.81 83 TYR A CA 1
ATOM 669 C C . TYR A 1 83 ? -3.459 7.707 -0.842 1.00 96.81 83 TYR A C 1
ATOM 671 O O . TYR A 1 83 ? -4.161 8.426 -1.547 1.00 96.81 83 TYR A O 1
ATOM 679 N N . ASN A 1 84 ? -3.874 7.131 0.286 1.00 95.44 84 ASN A N 1
ATOM 680 C CA . ASN A 1 84 ? -5.181 7.355 0.897 1.00 95.44 84 ASN A CA 1
ATOM 681 C C . ASN A 1 84 ? -4.996 7.601 2.398 1.00 95.44 84 ASN A C 1
ATOM 683 O O . ASN A 1 84 ? -4.116 6.998 3.020 1.00 95.44 84 ASN A O 1
ATOM 687 N N . LEU A 1 85 ? -5.853 8.436 2.982 1.00 95.12 85 LEU A N 1
ATOM 688 C CA . LEU A 1 85 ? -5.925 8.701 4.420 1.00 95.12 85 LEU A CA 1
ATOM 689 C C . LEU A 1 85 ? -7.367 8.492 4.901 1.00 95.12 85 LEU A C 1
ATOM 691 O O . LEU A 1 85 ? -8.298 8.637 4.110 1.00 95.12 85 LEU A O 1
ATOM 695 N N . ALA A 1 86 ? -7.521 8.070 6.156 1.00 88.94 86 ALA A N 1
ATOM 696 C CA . ALA A 1 86 ? -8.802 8.029 6.865 1.00 88.94 86 ALA A CA 1
ATOM 697 C C . ALA A 1 86 ? -9.020 9.298 7.692 1.00 88.94 86 ALA A C 1
ATOM 699 O O . ALA A 1 86 ? -8.007 9.873 8.153 1.00 88.94 86 ALA A O 1
#

Nearest PDB structures (foldseek):
  3igr-assembly1_A  TM=9.140E-01  e=6.264E-05  Aliivibrio fischeri ES114
  6g96-assembly1_B  TM=4.153E-01  e=1.686E-01  Salmonella enterica subsp. enterica serovar Typhimurium
  7ak9-assembly1_A  TM=5.390E-01  e=3.815E+00  Salmonella enterica subsp. enterica serovar Typhimurium
  4ci3-assembly1_B  TM=4.157E-01  e=1.720E+00  Gallus gallus
  3fhl-assembly2_B  TM=2.793E-01  e=4.974E+00  Bacteroides fragilis NCTC 9343

Solvent-accessible surface area (backbone atoms only — not comparable to full-atom values): 5097 Å² total; per-residue (Å²): 105,70,62,58,35,47,46,53,61,77,38,38,86,73,48,44,86,83,42,72,85,83,55,75,56,71,69,34,69,66,53,49,53,56,50,49,60,51,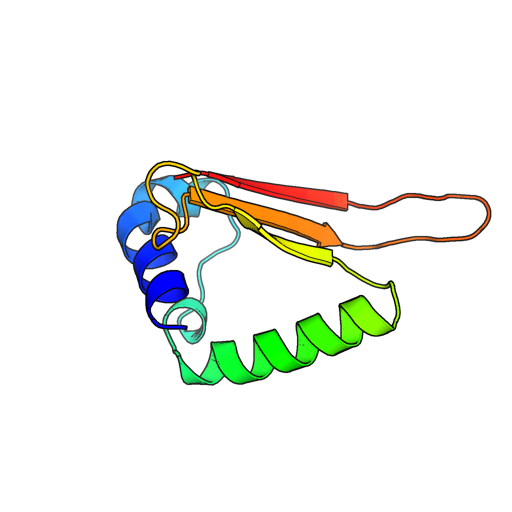49,54,51,33,39,76,73,62,46,33,48,76,48,75,36,56,43,91,92,43,72,89,43,69,41,28,36,44,32,40,34,77,48,40,69,81,92,73,66,45,61,47,80,49,72,52,74,112

Mean predicted aligned error: 2.72 Å

pLDDT: mean 95.53, std 2.17, range [82.81, 98.12]

Sequence (86 aa):
MPEIIRYYRENRAHLQPFSPKFEPELFDPAAWRDQVAARERELALGESFRAFLFLRSSPERIAGNINLTLVVRGVSQSCVLGYNLA

Foldseek 3Di:
DQQQLVVCVVCVVPCCVVDPHDDVLSNPPVSVVVVVVVQVVCVVVVQKHKDFDADPVGNPHGQKIWIWHRQDDDPPRDTDIDMDGD

Secondary structure (DSSP, 8-state):
-HHHHHHHHHTHHHHGGGSS---GGGG-HHHHHHHHHHHHHHHHTTS-EEEEEEETTEEEEEEEEEEEEE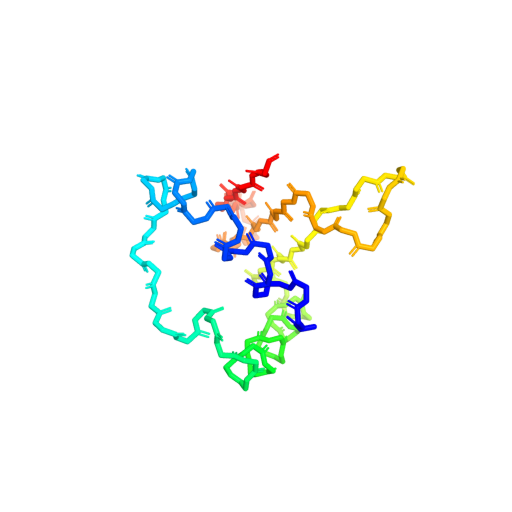EE-TTS-EEEEEEEE-

Radius of gyration: 14.01 Å; Cα contacts (8 Å, |Δi|>4): 112; chains: 1; bounding box: 36×24×36 Å